Protein AF-A0A3B8W5P9-F1 (afdb_monomer)

Foldseek 3Di:
DPPVVVVVVVVDDPVVVVVVVVCVVCVVVVVVVVVLVVVLVVFPPAFDDQPDQLVVLPPFDPQLNVQCVVVVDGILNVSPVDPPGDPSNSVSVCVVVPD

pLDDT: mean 90.38, std 8.26, range [52.56, 97.81]

Structure (mmCIF, N/CA/C/O backbone):
data_AF-A0A3B8W5P9-F1
#
_entry.id   AF-A0A3B8W5P9-F1
#
loop_
_atom_site.group_PDB
_atom_site.id
_atom_site.type_symbol
_atom_site.label_atom_id
_atom_site.label_alt_id
_atom_site.label_comp_id
_atom_site.label_asym_id
_atom_site.label_entity_id
_atom_site.label_seq_id
_atom_site.pdbx_PDB_ins_code
_atom_site.Cartn_x
_atom_site.Cartn_y
_atom_site.Cartn_z
_atom_site.occupancy
_atom_site.B_iso_or_equiv
_atom_site.auth_seq_id
_atom_site.auth_comp_id
_atom_site.auth_asym_id
_atom_site.auth_atom_id
_atom_site.pdbx_PDB_model_num
ATOM 1 N N . LEU A 1 1 ? 22.487 -17.436 -36.482 1.00 52.56 1 LEU A N 1
ATOM 2 C CA . LEU A 1 1 ? 21.266 -17.050 -35.736 1.00 52.56 1 LEU A CA 1
ATOM 3 C C . LEU A 1 1 ? 21.288 -15.605 -35.211 1.00 52.56 1 LEU A C 1
ATOM 5 O O . LEU A 1 1 ? 20.221 -15.105 -34.902 1.00 52.56 1 LEU A O 1
ATOM 9 N N . HIS A 1 2 ? 22.432 -14.900 -35.174 1.00 59.31 2 HIS A N 1
ATOM 10 C CA . HIS A 1 2 ? 22.502 -13.531 -34.621 1.00 59.31 2 HIS A CA 1
ATOM 11 C C . HIS A 1 2 ? 22.520 -12.380 -35.647 1.00 59.31 2 HIS A C 1
ATOM 13 O O . HIS A 1 2 ? 22.206 -11.250 -35.292 1.00 59.31 2 HIS A O 1
ATOM 19 N N . SER A 1 3 ? 22.836 -12.635 -36.919 1.00 65.31 3 SER A N 1
ATOM 20 C CA . SER A 1 3 ? 22.989 -11.580 -37.934 1.00 65.31 3 SER A CA 1
ATOM 21 C C . SER A 1 3 ? 21.665 -10.978 -38.420 1.00 65.31 3 SER A C 1
ATOM 23 O O . SER A 1 3 ? 21.607 -9.785 -38.698 1.00 65.31 3 SER A O 1
ATOM 25 N N . SER A 1 4 ? 20.589 -11.768 -38.481 1.00 76.75 4 SER A N 1
ATOM 26 C CA . SER A 1 4 ? 19.269 -11.283 -38.910 1.00 76.75 4 SER A CA 1
ATOM 27 C C . SER A 1 4 ? 18.577 -10.419 -37.856 1.00 76.75 4 SER A C 1
ATOM 29 O O . SER A 1 4 ? 17.799 -9.541 -38.213 1.00 76.75 4 SER A O 1
ATOM 31 N N . LEU A 1 5 ? 18.855 -10.654 -36.568 1.00 75.19 5 LEU A N 1
ATOM 32 C CA . LEU A 1 5 ? 18.263 -9.889 -35.471 1.00 75.19 5 LEU A CA 1
ATOM 33 C C . LEU A 1 5 ? 18.890 -8.492 -35.376 1.00 75.19 5 LEU A C 1
ATOM 35 O O . LEU A 1 5 ? 18.169 -7.506 -35.279 1.00 75.19 5 LEU A O 1
ATOM 39 N N . ALA A 1 6 ? 20.219 -8.402 -35.492 1.00 75.88 6 ALA A N 1
ATOM 40 C CA . ALA A 1 6 ? 20.936 -7.126 -35.509 1.00 75.88 6 ALA A CA 1
ATOM 41 C C . ALA A 1 6 ? 20.484 -6.236 -36.681 1.00 75.88 6 ALA A C 1
ATOM 43 O O . ALA A 1 6 ? 20.154 -5.073 -36.484 1.00 75.88 6 ALA A O 1
ATOM 44 N N . GLN A 1 7 ? 20.340 -6.815 -37.879 1.00 78.81 7 GLN A N 1
ATOM 45 C CA . GLN A 1 7 ? 19.816 -6.109 -39.056 1.00 78.81 7 GLN A CA 1
ATOM 46 C C . GLN A 1 7 ? 18.356 -5.659 -38.917 1.00 78.81 7 GLN A C 1
ATOM 48 O O . GLN A 1 7 ? 17.914 -4.789 -39.666 1.00 78.81 7 GLN A O 1
ATOM 53 N N . LEU A 1 8 ? 17.581 -6.286 -38.029 1.00 78.56 8 LEU A N 1
ATOM 54 C CA . LEU A 1 8 ? 16.211 -5.877 -37.736 1.00 78.56 8 LEU A CA 1
ATOM 55 C C . LEU A 1 8 ? 16.193 -4.703 -36.752 1.00 78.56 8 LEU A C 1
ATOM 57 O O . LEU A 1 8 ? 15.410 -3.778 -36.937 1.00 78.56 8 LEU A O 1
ATOM 61 N N . ILE A 1 9 ? 17.061 -4.741 -35.737 1.00 79.25 9 ILE A N 1
ATOM 62 C CA . ILE A 1 9 ? 17.194 -3.695 -34.714 1.00 79.25 9 ILE A CA 1
ATOM 63 C C . ILE A 1 9 ? 17.710 -2.392 -35.341 1.00 79.25 9 ILE A C 1
ATOM 65 O O 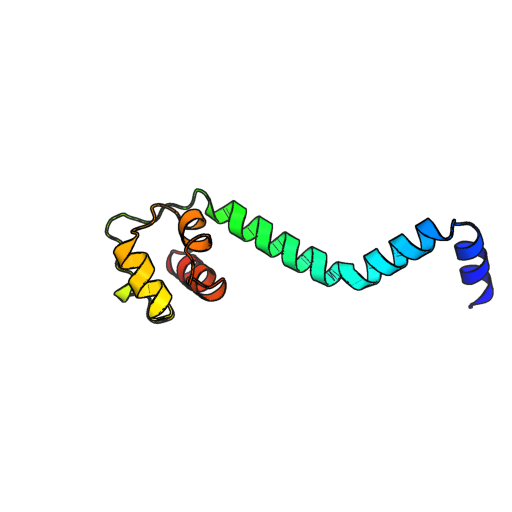. ILE A 1 9 ? 17.137 -1.341 -35.077 1.00 79.25 9 ILE A O 1
ATOM 69 N N . ASP A 1 10 ? 18.672 -2.473 -36.266 1.00 83.06 10 ASP A N 1
ATOM 70 C CA . ASP A 1 10 ? 19.220 -1.323 -37.013 1.00 83.06 10 ASP A CA 1
ATOM 71 C C . ASP A 1 10 ? 18.183 -0.560 -37.863 1.00 83.06 10 ASP A C 1
ATOM 73 O O . ASP A 1 10 ? 18.465 0.526 -38.368 1.00 83.06 10 ASP A O 1
ATOM 77 N N . ARG A 1 11 ? 16.975 -1.109 -38.056 1.00 88.00 11 ARG A N 1
ATOM 78 C CA . ARG A 1 11 ? 15.881 -0.429 -38.774 1.00 88.00 11 ARG A CA 1
ATOM 79 C C . ARG A 1 11 ? 15.094 0.542 -37.898 1.00 88.00 11 ARG A C 1
ATOM 81 O O . ARG A 1 11 ? 14.275 1.290 -38.431 1.00 88.00 11 ARG A O 1
ATOM 88 N N . TYR A 1 12 ? 15.296 0.507 -36.586 1.00 88.31 12 TYR A N 1
ATOM 89 C CA . TYR A 1 12 ? 14.605 1.357 -35.623 1.00 88.31 12 TYR A CA 1
ATOM 90 C C . TYR A 1 12 ? 15.548 2.444 -35.095 1.00 88.31 12 TYR A C 1
ATOM 92 O O . TYR A 1 12 ? 16.765 2.272 -35.078 1.00 88.31 12 TYR A O 1
ATOM 100 N N . SER A 1 13 ? 14.992 3.589 -34.687 1.00 94.00 13 SER A N 1
ATOM 101 C CA . SER A 1 13 ? 15.793 4.663 -34.093 1.00 94.00 13 SER A CA 1
ATOM 102 C C . SER A 1 13 ? 16.352 4.250 -32.730 1.00 94.00 13 SER A C 1
ATOM 104 O O . SER A 1 13 ? 15.806 3.369 -32.059 1.00 94.00 13 SER A O 1
ATOM 106 N N . ALA A 1 14 ? 17.414 4.933 -32.298 1.00 90.19 14 ALA A N 1
ATOM 107 C CA . ALA A 1 14 ? 17.991 4.744 -30.969 1.00 90.19 14 ALA A CA 1
ATOM 108 C C . ALA A 1 14 ? 16.940 4.921 -29.857 1.00 90.19 14 ALA A C 1
ATOM 110 O O . ALA A 1 14 ? 16.879 4.095 -28.954 1.00 90.19 14 ALA A O 1
ATOM 111 N N . ASP A 1 15 ? 16.051 5.911 -29.988 1.00 93.75 15 ASP A N 1
ATOM 112 C CA . ASP A 1 15 ? 14.960 6.153 -29.036 1.00 93.75 15 ASP A CA 1
ATOM 113 C C . ASP A 1 15 ? 14.012 4.950 -28.927 1.00 93.75 15 ASP A C 1
ATOM 115 O O . ASP A 1 15 ? 13.595 4.573 -27.836 1.00 93.75 15 ASP A O 1
ATOM 119 N N . VAL A 1 16 ? 13.673 4.306 -30.051 1.00 93.75 16 VAL A N 1
ATOM 120 C CA . VAL A 1 16 ? 12.812 3.113 -30.042 1.00 93.75 16 VAL A CA 1
ATOM 121 C C . VAL A 1 16 ? 13.529 1.944 -29.371 1.00 93.75 16 VAL A C 1
ATOM 123 O O . VAL A 1 16 ? 12.914 1.233 -28.577 1.00 93.75 16 VAL A O 1
ATOM 126 N N . ALA A 1 17 ? 14.820 1.753 -29.652 1.00 90.75 17 ALA A N 1
ATOM 127 C CA . ALA A 1 17 ? 15.614 0.713 -29.004 1.00 90.75 17 ALA A CA 1
ATOM 128 C C . ALA A 1 17 ? 15.702 0.932 -27.482 1.00 90.75 17 ALA A C 1
ATOM 130 O O . ALA A 1 17 ? 15.492 -0.012 -26.719 1.00 90.75 17 ALA A O 1
ATOM 131 N N . GLU A 1 18 ? 15.915 2.175 -27.042 1.00 92.31 18 GLU A N 1
ATOM 132 C CA 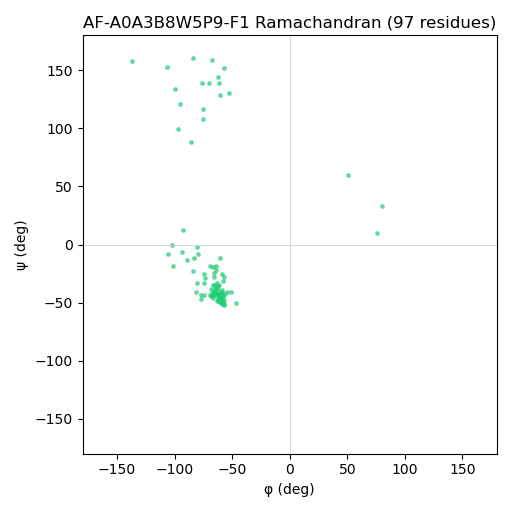. GLU A 1 18 ? 15.932 2.556 -25.628 1.00 92.31 18 GLU A CA 1
ATOM 133 C C . GLU A 1 18 ? 14.571 2.311 -24.959 1.00 92.31 18 GLU A C 1
ATOM 135 O O . GLU A 1 18 ? 14.504 1.698 -23.895 1.00 92.31 18 GLU A O 1
ATOM 140 N N . GLN A 1 19 ? 13.464 2.717 -25.589 1.00 93.69 19 GLN A N 1
ATOM 141 C CA . GLN A 1 19 ? 12.126 2.491 -25.031 1.00 93.69 19 GLN A CA 1
ATOM 142 C C . GLN A 1 19 ? 11.787 1.005 -24.906 1.00 93.69 19 GLN A C 1
ATOM 144 O O . GLN A 1 19 ? 11.151 0.606 -23.929 1.00 93.69 19 GLN A O 1
ATOM 149 N N . VAL A 1 20 ? 12.221 0.170 -25.853 1.00 93.25 20 VAL A N 1
ATOM 150 C CA . VAL A 1 20 ? 12.052 -1.286 -25.760 1.00 93.25 20 VAL A CA 1
ATOM 151 C C . VAL A 1 20 ? 12.896 -1.854 -24.619 1.00 93.25 20 VAL A C 1
ATOM 153 O O . VAL A 1 20 ? 12.383 -2.659 -23.844 1.00 93.25 20 VAL A O 1
ATOM 156 N N . GLU A 1 21 ? 14.150 -1.418 -24.467 1.00 92.50 21 GLU A N 1
ATOM 157 C CA . GLU A 1 21 ? 15.009 -1.838 -23.354 1.00 92.50 21 GLU A CA 1
ATOM 158 C C . GLU A 1 21 ? 14.393 -1.472 -21.997 1.00 92.50 21 GLU A C 1
ATOM 160 O O . GLU A 1 21 ? 14.272 -2.333 -21.122 1.00 92.50 21 GLU A O 1
ATOM 165 N N . ILE A 1 22 ? 13.953 -0.220 -21.838 1.00 94.69 22 ILE A N 1
ATOM 166 C CA . ILE A 1 22 ? 13.262 0.259 -20.636 1.00 94.69 22 ILE A CA 1
ATOM 167 C C . ILE A 1 22 ? 12.017 -0.594 -20.395 1.00 94.69 22 ILE A C 1
ATOM 169 O O . ILE A 1 22 ? 11.852 -1.150 -19.310 1.00 94.69 22 ILE A O 1
ATOM 173 N N . SER A 1 23 ? 11.167 -0.752 -21.407 1.00 94.00 23 SER A N 1
ATOM 174 C CA . SER A 1 23 ? 9.913 -1.496 -21.274 1.00 94.00 23 SER A CA 1
ATOM 175 C C . SER A 1 23 ? 10.166 -2.929 -20.812 1.00 94.00 23 SER A C 1
ATOM 177 O O . SER A 1 23 ? 9.594 -3.348 -19.815 1.00 94.00 23 SER A O 1
ATOM 179 N N . VAL A 1 24 ? 11.092 -3.657 -21.444 1.00 94.75 24 VAL A N 1
ATOM 180 C CA . VAL A 1 24 ? 11.429 -5.039 -21.059 1.00 94.75 24 VAL A CA 1
ATOM 181 C C . VAL A 1 24 ? 12.032 -5.108 -19.654 1.00 94.75 24 VAL A C 1
ATOM 183 O O . VAL A 1 24 ? 11.698 -6.004 -18.880 1.00 94.75 24 VAL A O 1
ATOM 186 N N . LYS A 1 25 ? 12.908 -4.163 -19.293 1.00 95.62 25 LYS A N 1
ATOM 187 C CA . LYS A 1 25 ? 13.556 -4.126 -17.974 1.00 95.62 25 LYS A CA 1
ATOM 188 C C . LYS A 1 25 ? 12.564 -3.854 -16.841 1.00 95.62 25 LYS A C 1
ATOM 190 O O . LYS A 1 25 ? 12.749 -4.370 -15.737 1.00 95.62 25 LYS A O 1
ATOM 195 N N . TYR A 1 26 ? 11.540 -3.044 -17.100 1.00 96.50 26 TYR A N 1
ATOM 196 C CA . TYR A 1 26 ? 10.602 -2.576 -16.081 1.00 96.50 26 TYR A CA 1
ATOM 197 C C . TYR A 1 26 ? 9.218 -3.232 -16.135 1.00 96.50 26 TYR A C 1
ATOM 199 O O . TYR A 1 26 ? 8.464 -3.058 -15.182 1.00 96.50 26 TYR A O 1
ATOM 207 N N . ASP A 1 27 ? 8.904 -4.031 -17.158 1.00 95.69 27 ASP A N 1
ATOM 208 C CA . ASP A 1 27 ? 7.593 -4.668 -17.370 1.00 95.69 27 ASP A CA 1
ATOM 209 C C . ASP A 1 27 ? 7.037 -5.33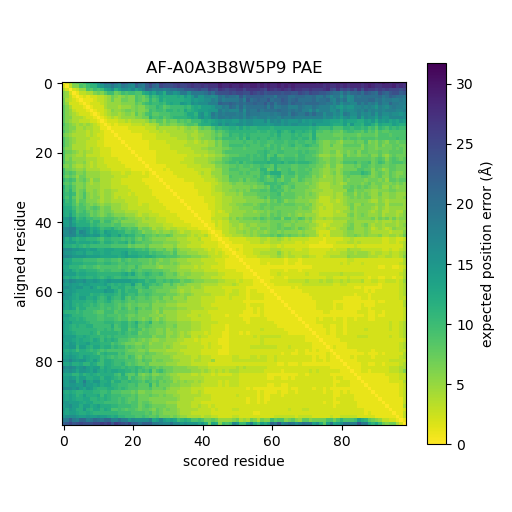5 -16.102 1.00 95.69 27 ASP A C 1
ATOM 211 O O . ASP A 1 27 ? 5.940 -5.030 -15.643 1.00 95.69 27 ASP A O 1
ATOM 215 N N . THR A 1 28 ? 7.850 -6.159 -15.434 1.00 94.50 28 THR A N 1
ATOM 216 C CA . THR A 1 28 ? 7.440 -6.849 -14.197 1.00 94.50 28 THR A CA 1
ATOM 217 C C . THR A 1 28 ? 7.123 -5.894 -13.044 1.00 94.50 28 THR A C 1
ATOM 219 O O . THR A 1 28 ? 6.280 -6.196 -12.200 1.00 94.50 28 THR A O 1
ATOM 222 N N . TYR A 1 29 ? 7.815 -4.760 -12.955 1.00 93.94 29 TYR A N 1
ATOM 223 C CA . TYR A 1 29 ? 7.570 -3.771 -11.905 1.00 93.94 29 TYR A CA 1
ATOM 224 C C . TYR A 1 29 ? 6.311 -2.967 -12.211 1.00 93.94 29 TYR A C 1
ATOM 226 O O . TYR A 1 29 ? 5.481 -2.788 -11.326 1.00 93.94 29 TYR A O 1
ATOM 234 N N . ILE A 1 30 ? 6.145 -2.556 -13.469 1.00 92.81 30 ILE A N 1
ATOM 235 C CA . ILE A 1 30 ? 4.961 -1.840 -13.945 1.00 92.81 30 ILE A CA 1
ATOM 236 C C . ILE A 1 30 ? 3.711 -2.699 -13.729 1.00 92.81 30 ILE A C 1
ATOM 238 O O . ILE A 1 30 ? 2.758 -2.222 -13.126 1.00 92.81 30 ILE A O 1
ATOM 242 N N . ASP A 1 31 ? 3.737 -3.980 -14.107 1.00 94.88 31 ASP A N 1
ATOM 243 C CA . ASP A 1 31 ? 2.626 -4.915 -13.878 1.00 94.88 31 ASP A CA 1
ATOM 244 C C . ASP A 1 31 ? 2.281 -5.070 -12.383 1.00 94.88 31 ASP A C 1
ATOM 246 O O . ASP A 1 31 ? 1.109 -5.110 -12.004 1.00 94.88 31 ASP A O 1
ATOM 250 N N . ARG A 1 32 ? 3.286 -5.106 -11.498 1.00 90.12 32 ARG A N 1
ATOM 251 C CA . ARG A 1 32 ? 3.058 -5.174 -10.042 1.00 90.12 32 ARG A CA 1
ATOM 252 C C . ARG A 1 32 ? 2.403 -3.912 -9.493 1.00 90.12 32 ARG A C 1
ATOM 254 O O . ARG A 1 32 ? 1.461 -4.023 -8.708 1.00 90.12 32 ARG A O 1
ATOM 261 N N . GLU A 1 33 ? 2.888 -2.742 -9.893 1.00 90.25 33 GLU A N 1
ATOM 262 C CA . GLU A 1 33 ? 2.324 -1.458 -9.468 1.00 90.25 33 GLU A CA 1
ATOM 263 C C . GLU A 1 33 ? 0.905 -1.271 -10.019 1.00 90.25 33 GLU A C 1
ATOM 265 O O . GLU A 1 33 ? 0.002 -0.893 -9.274 1.00 90.25 33 GLU A O 1
ATOM 270 N N . GLN A 1 34 ? 0.674 -1.644 -11.281 1.00 92.44 34 GLN A N 1
ATOM 271 C CA . GLN A 1 34 ? -0.640 -1.630 -11.923 1.00 92.44 34 GLN A CA 1
ATOM 272 C C . GLN A 1 34 ? -1.646 -2.484 -11.137 1.00 92.44 34 GLN A C 1
ATOM 274 O O . GLN A 1 34 ? -2.700 -1.996 -10.731 1.00 92.44 34 GLN A O 1
ATOM 279 N N . LYS A 1 35 ? -1.290 -3.736 -10.817 1.00 90.19 35 LYS A N 1
ATOM 280 C CA . LYS A 1 35 ? -2.134 -4.633 -10.008 1.00 90.19 35 LYS A CA 1
ATOM 281 C C . LYS A 1 35 ? -2.401 -4.089 -8.607 1.00 90.19 35 LYS A C 1
ATOM 283 O O . LYS A 1 35 ? -3.479 -4.306 -8.051 1.00 90.19 35 LYS A O 1
ATOM 288 N N . MET A 1 36 ? -1.427 -3.404 -8.007 1.00 82.81 36 MET A N 1
ATOM 289 C CA . MET A 1 36 ? -1.617 -2.768 -6.705 1.00 82.81 36 MET A CA 1
ATOM 290 C C . MET A 1 36 ? -2.602 -1.598 -6.799 1.00 82.81 36 MET A C 1
ATOM 292 O O . MET A 1 36 ? -3.503 -1.506 -5.962 1.00 82.81 36 MET A O 1
ATOM 296 N N . ALA A 1 37 ? -2.471 -0.754 -7.824 1.00 85.69 37 ALA A N 1
ATOM 297 C CA . ALA A 1 37 ? -3.372 0.364 -8.080 1.00 85.69 37 ALA A CA 1
ATOM 298 C C . ALA A 1 37 ? -4.812 -0.114 -8.319 1.00 85.69 37 ALA A C 1
ATOM 300 O O . ALA A 1 37 ? -5.723 0.342 -7.631 1.00 85.69 37 ALA A O 1
ATOM 301 N N . GLU A 1 38 ? -5.007 -1.106 -9.191 1.00 88.88 38 GLU A N 1
ATOM 302 C CA . GLU A 1 38 ? -6.317 -1.714 -9.466 1.00 88.88 38 GLU A CA 1
ATOM 303 C C . GLU A 1 38 ? -6.948 -2.308 -8.200 1.00 88.88 38 GLU A C 1
ATOM 305 O O . GLU A 1 38 ? -8.144 -2.150 -7.935 1.00 88.88 38 GLU A O 1
ATOM 310 N N . LYS A 1 39 ? -6.138 -2.965 -7.359 1.00 82.19 39 LYS A N 1
ATOM 311 C CA . LYS A 1 39 ? -6.613 -3.488 -6.078 1.00 82.19 39 LYS A CA 1
ATOM 312 C C . LYS A 1 39 ? -7.093 -2.359 -5.171 1.00 82.19 39 LYS A C 1
ATOM 314 O O . LYS A 1 39 ? -8.183 -2.490 -4.618 1.00 82.19 39 LYS A O 1
ATOM 319 N N . ILE A 1 40 ? -6.327 -1.276 -5.023 1.00 78.88 40 ILE A N 1
ATOM 320 C CA . ILE A 1 40 ? -6.714 -0.111 -4.210 1.00 78.88 40 ILE A CA 1
ATOM 321 C C . ILE A 1 40 ? -7.993 0.529 -4.757 1.00 78.88 40 ILE A C 1
ATOM 323 O O . ILE A 1 40 ? -8.927 0.757 -3.989 1.00 78.88 40 ILE A O 1
ATOM 327 N N . GLU A 1 41 ? -8.079 0.734 -6.070 1.00 86.06 41 GLU A N 1
ATOM 328 C CA . GLU A 1 41 ? -9.260 1.294 -6.731 1.00 86.06 41 GLU A CA 1
ATOM 329 C C . GLU A 1 41 ? -10.509 0.446 -6.455 1.00 86.06 41 GLU A C 1
ATOM 331 O O . GLU A 1 41 ? -11.564 0.962 -6.076 1.00 86.06 41 GLU A O 1
ATOM 336 N N . SER A 1 42 ? -10.376 -0.883 -6.521 1.00 84.62 42 SER A N 1
ATOM 337 C CA . SER A 1 42 ? -11.476 -1.797 -6.206 1.00 84.62 42 SER A CA 1
ATOM 338 C C . SER A 1 42 ? -12.006 -1.622 -4.772 1.00 84.62 42 SER A C 1
ATOM 340 O O . SER A 1 42 ? -13.148 -1.991 -4.479 1.00 84.62 42 SER A O 1
ATOM 342 N N . LEU A 1 43 ? -11.183 -1.119 -3.848 1.00 85.38 43 LEU A N 1
ATOM 343 C CA . LEU A 1 43 ? -11.509 -0.967 -2.430 1.00 85.38 43 LEU A CA 1
ATOM 344 C C . LEU A 1 43 ? -12.170 0.376 -2.100 1.00 85.38 43 LEU A C 1
ATOM 346 O O . LEU A 1 43 ? -12.749 0.484 -1.017 1.00 85.38 43 LEU A O 1
ATOM 350 N N . GLU A 1 44 ? -12.154 1.361 -3.007 1.00 86.81 44 GLU A N 1
ATOM 351 C CA . GLU A 1 44 ? -12.675 2.717 -2.753 1.00 86.81 44 GLU A CA 1
ATOM 352 C C . GLU A 1 44 ? -14.096 2.724 -2.187 1.00 86.81 44 GLU A C 1
ATOM 354 O O . GLU A 1 44 ? -14.392 3.439 -1.227 1.00 86.81 44 GLU A O 1
ATOM 359 N N . HIS A 1 45 ? -14.952 1.854 -2.722 1.00 86.31 45 HIS A N 1
ATOM 360 C CA . HIS A 1 45 ? -16.373 1.790 -2.381 1.00 86.31 45 HIS A CA 1
ATOM 361 C C . HIS A 1 45 ? -16.729 0.643 -1.428 1.00 86.31 45 HIS A C 1
ATOM 363 O O . HIS A 1 45 ? -17.897 0.485 -1.066 1.00 86.31 45 HIS A O 1
ATOM 369 N N . TYR A 1 46 ? -15.755 -0.174 -1.013 1.00 90.62 46 TYR A N 1
ATOM 370 C CA . TYR A 1 46 ? -16.031 -1.288 -0.113 1.00 90.62 46 TYR A CA 1
ATOM 371 C C . TYR A 1 46 ? -16.261 -0.763 1.304 1.00 90.62 46 TYR A C 1
ATOM 373 O O . TYR A 1 46 ? -15.321 -0.316 1.963 1.00 90.62 46 TYR A O 1
ATOM 381 N N . ARG A 1 47 ? -17.514 -0.806 1.766 1.00 92.56 47 ARG A N 1
ATOM 382 C CA . ARG A 1 47 ? -17.913 -0.239 3.057 1.00 92.56 47 ARG A CA 1
ATOM 383 C C . ARG A 1 47 ? -17.501 -1.115 4.231 1.00 92.56 47 ARG A C 1
ATOM 385 O O . ARG A 1 47 ? -17.684 -2.329 4.221 1.00 92.56 47 ARG A O 1
ATOM 392 N N . ILE A 1 48 ? -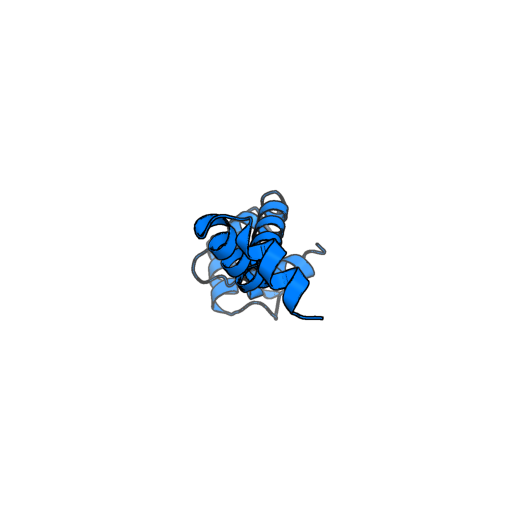17.027 -0.458 5.279 1.00 93.94 48 ILE A N 1
ATOM 393 C CA . ILE A 1 48 ? -16.779 -1.049 6.586 1.00 93.94 48 ILE A CA 1
ATOM 394 C C . ILE A 1 48 ? -17.968 -0.692 7.472 1.00 93.94 48 ILE A C 1
ATOM 396 O O . ILE A 1 48 ? -18.437 0.446 7.493 1.00 93.94 48 ILE A O 1
ATOM 400 N N . ARG A 1 49 ? -18.492 -1.676 8.202 1.00 92.81 49 ARG A N 1
ATOM 401 C CA . ARG A 1 49 ? -19.571 -1.416 9.154 1.00 92.81 49 ARG A CA 1
ATOM 402 C C . ARG A 1 49 ? -19.100 -0.440 10.248 1.00 92.81 49 ARG A C 1
ATOM 404 O O . ARG A 1 49 ? -18.007 -0.640 10.777 1.00 92.81 49 ARG A O 1
ATOM 411 N N . PRO A 1 50 ? -19.922 0.539 10.670 1.00 90.62 50 PRO A N 1
ATOM 412 C CA . PRO A 1 50 ? -19.535 1.504 11.708 1.00 90.62 50 PRO A CA 1
ATOM 413 C C . PRO A 1 50 ? -19.135 0.860 13.046 1.00 90.62 50 PRO A C 1
ATOM 415 O O . PRO A 1 50 ? -18.269 1.362 13.767 1.00 90.62 50 PRO A O 1
ATOM 418 N N . ASP A 1 51 ? -19.748 -0.278 13.368 1.00 92.69 51 ASP A N 1
ATOM 419 C CA . ASP A 1 51 ? -19.529 -1.047 14.591 1.00 92.69 51 ASP A CA 1
ATOM 420 C C . ASP A 1 51 ? -18.463 -2.145 14.442 1.00 92.69 51 ASP A C 1
ATOM 422 O O . ASP A 1 51 ? -18.331 -3.005 15.313 1.00 92.69 51 ASP A O 1
ATOM 426 N N . PHE A 1 52 ? -17.686 -2.129 13.353 1.00 95.19 52 PHE A N 1
ATOM 427 C CA . PHE A 1 52 ? -16.613 -3.090 13.149 1.00 95.19 52 PHE A CA 1
ATOM 428 C C . PHE A 1 52 ? -15.560 -2.995 14.261 1.00 95.19 52 PHE A C 1
ATOM 430 O O . PHE A 1 52 ? -15.030 -1.922 14.566 1.00 95.19 52 PHE A O 1
ATOM 437 N N . ASP A 1 53 ? -15.247 -4.146 14.854 1.00 95.56 53 ASP A N 1
ATOM 438 C CA . ASP A 1 53 ? -14.252 -4.262 15.912 1.00 95.56 53 ASP A CA 1
ATOM 439 C C . ASP A 1 53 ? -12.893 -4.699 15.346 1.00 95.56 53 ASP A C 1
ATOM 441 O O . ASP A 1 53 ? -12.629 -5.885 15.118 1.00 95.56 53 ASP A O 1
ATOM 445 N N . TYR A 1 54 ? -12.007 -3.719 15.159 1.00 96.38 54 TYR A N 1
ATOM 446 C CA . TYR A 1 54 ? -10.635 -3.931 14.697 1.00 96.38 54 TYR A CA 1
ATOM 447 C C . TYR A 1 54 ? -9.781 -4.756 15.682 1.00 96.38 54 TYR A C 1
ATOM 449 O O . TYR A 1 54 ? -8.772 -5.338 15.275 1.00 96.38 54 TYR A O 1
ATOM 457 N N . ASP A 1 55 ? -10.169 -4.890 16.959 1.00 96.25 55 ASP A N 1
ATOM 458 C CA . ASP A 1 55 ? -9.444 -5.722 17.932 1.00 96.25 55 ASP A CA 1
ATOM 459 C C . ASP A 1 55 ? -9.573 -7.228 17.641 1.00 96.2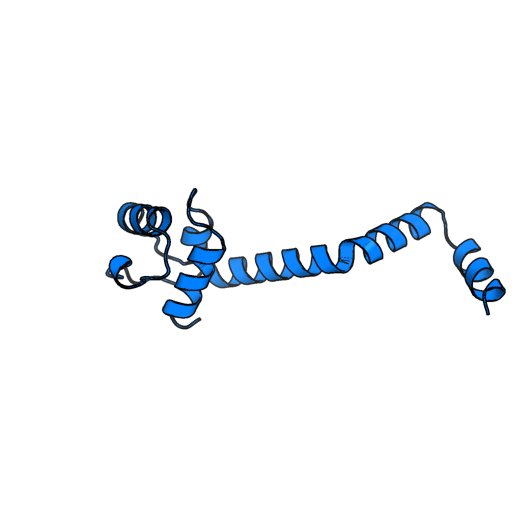5 55 ASP A C 1
ATOM 461 O O . ASP A 1 55 ? -8.738 -8.035 18.082 1.00 96.25 55 ASP A O 1
ATOM 465 N N . ARG A 1 56 ? -10.575 -7.614 16.840 1.00 95.81 56 ARG A N 1
ATOM 466 C CA . ARG A 1 56 ? -10.790 -9.000 16.399 1.00 95.81 56 ARG A CA 1
ATOM 467 C C . ARG A 1 56 ? -9.800 -9.440 15.327 1.00 95.81 56 ARG A C 1
ATOM 469 O O . ARG A 1 56 ? -9.487 -10.625 15.243 1.00 95.81 56 ARG A O 1
ATOM 476 N N . VAL A 1 57 ? -9.246 -8.506 14.555 1.00 95.94 57 VAL A N 1
ATOM 477 C CA . VAL A 1 57 ? -8.296 -8.821 13.483 1.00 95.94 57 VAL A CA 1
ATOM 478 C C . VAL A 1 57 ? -6.888 -8.918 14.071 1.00 95.94 57 VAL A C 1
A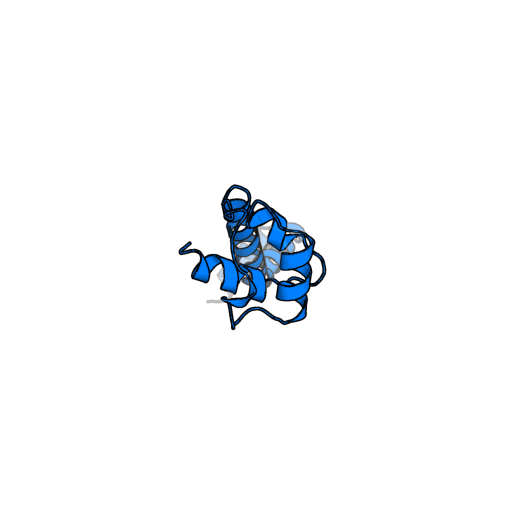TOM 480 O O . VAL A 1 57 ? -6.161 -7.932 14.177 1.00 95.94 57 VAL A O 1
ATOM 483 N N . LYS A 1 58 ? -6.492 -10.102 14.548 1.00 93.81 58 LYS A N 1
ATOM 484 C CA . LYS A 1 58 ? -5.206 -10.289 15.253 1.00 93.81 58 LYS A CA 1
ATOM 485 C C . LYS A 1 58 ? -3.973 -10.067 14.375 1.00 93.81 58 LYS A C 1
ATOM 487 O O . LYS A 1 58 ? -2.946 -9.671 14.903 1.00 93.81 58 LYS A O 1
ATOM 492 N N . ALA A 1 59 ? -4.106 -10.237 13.063 1.00 96.06 59 ALA A N 1
ATOM 493 C CA . ALA A 1 59 ? -3.025 -10.023 12.105 1.00 96.06 59 ALA A CA 1
ATOM 494 C C . ALA A 1 59 ? -2.771 -8.543 11.746 1.00 96.06 59 ALA A C 1
ATOM 496 O O . ALA A 1 59 ? -1.780 -8.263 11.083 1.00 96.06 59 ALA A O 1
ATOM 497 N N . LEU A 1 60 ? -3.627 -7.599 12.172 1.00 97.12 60 LEU A N 1
ATOM 498 C CA . LEU A 1 60 ? -3.325 -6.169 12.030 1.00 97.12 60 LEU A CA 1
ATOM 499 C C . LEU A 1 60 ? -2.193 -5.762 12.969 1.00 97.12 60 LEU A C 1
ATOM 501 O O . LEU A 1 60 ? -2.199 -6.130 14.153 1.00 97.12 60 LEU A O 1
ATOM 505 N N . SER A 1 61 ? -1.290 -4.926 12.465 1.00 97.31 61 SER A N 1
ATOM 506 C CA . SER A 1 61 ? -0.286 -4.267 13.289 1.00 97.31 61 SER A CA 1
ATOM 507 C C . SER A 1 61 ? -0.940 -3.446 14.407 1.00 97.31 61 SER A C 1
ATOM 509 O O . SER A 1 61 ? -2.081 -2.980 14.298 1.00 97.31 61 SER A O 1
ATOM 511 N N . SER A 1 62 ? -0.223 -3.277 15.519 1.00 96.94 62 SER A N 1
ATOM 512 C CA . SER A 1 62 ? -0.709 -2.478 16.650 1.00 96.94 62 SER A CA 1
ATOM 513 C C . SER A 1 62 ? -0.987 -1.032 16.236 1.00 96.94 62 SER A C 1
ATOM 515 O O . SER A 1 62 ? -2.028 -0.488 16.598 1.00 96.94 62 SER A O 1
ATOM 517 N N . GLU A 1 63 ? -0.105 -0.449 15.419 1.00 97.38 63 GLU A N 1
ATOM 518 C CA . GLU A 1 63 ? -0.251 0.912 14.899 1.00 97.38 63 GLU A CA 1
ATOM 519 C C . GLU A 1 63 ? -1.495 1.049 14.012 1.00 97.38 63 GLU A C 1
ATOM 521 O O . GLU A 1 63 ? -2.315 1.943 14.237 1.00 97.38 63 GLU A O 1
ATOM 526 N N . ALA A 1 64 ? -1.694 0.134 13.053 1.00 97.81 64 ALA A N 1
ATOM 527 C CA . ALA A 1 64 ? -2.877 0.161 12.202 1.00 97.81 64 ALA A CA 1
ATOM 528 C C . ALA A 1 64 ? -4.158 0.016 13.030 1.00 97.81 64 ALA A C 1
ATOM 530 O O . ALA A 1 64 ? -5.097 0.789 12.859 1.00 97.81 64 ALA A O 1
ATOM 531 N N . ARG A 1 65 ? -4.193 -0.929 13.976 1.00 97.31 65 ARG A N 1
ATOM 532 C CA . ARG A 1 65 ? -5.347 -1.155 14.859 1.00 97.31 65 ARG A CA 1
ATOM 533 C C . ARG A 1 65 ? -5.701 0.092 15.670 1.00 97.31 65 ARG A C 1
ATOM 535 O O . ARG A 1 65 ? -6.872 0.463 15.730 1.00 97.31 65 ARG A O 1
ATOM 542 N N . GLU A 1 66 ? -4.710 0.751 16.265 1.00 97.62 66 GLU A N 1
ATOM 543 C CA . GLU A 1 66 ? -4.908 1.990 17.022 1.00 97.62 66 GLU A CA 1
ATOM 544 C C . GLU A 1 66 ? -5.479 3.101 16.131 1.00 97.62 66 GLU A C 1
ATOM 546 O O . GLU A 1 66 ? -6.503 3.713 16.456 1.00 97.62 66 GLU A O 1
ATOM 551 N N . LYS A 1 67 ? -4.869 3.316 14.961 1.00 97.69 67 LYS A N 1
ATOM 552 C CA . LYS A 1 67 ? -5.290 4.352 14.013 1.00 97.69 67 LYS A CA 1
ATOM 553 C C . LYS A 1 67 ? -6.687 4.100 13.458 1.00 97.69 67 LYS A C 1
ATOM 555 O O . LYS A 1 67 ? -7.491 5.026 13.412 1.00 97.69 67 LYS A O 1
ATOM 560 N N . LEU A 1 68 ? -7.017 2.859 13.113 1.00 97.19 68 LEU A N 1
ATOM 561 C CA . LEU A 1 68 ? -8.334 2.476 12.598 1.00 97.19 68 LEU A CA 1
ATOM 562 C C . LEU A 1 68 ? -9.444 2.653 13.634 1.00 97.19 68 LEU A C 1
ATOM 564 O O . LEU A 1 68 ? -10.526 3.139 13.302 1.00 97.19 68 LEU A O 1
ATOM 568 N N . LYS A 1 69 ? -9.171 2.339 14.906 1.00 96.56 69 LYS A N 1
ATOM 569 C CA . LYS A 1 69 ? -10.118 2.580 16.005 1.00 96.56 69 LYS A CA 1
ATOM 570 C C . LYS A 1 69 ? -10.374 4.064 16.247 1.00 96.56 69 LYS A C 1
ATOM 572 O O . LYS A 1 69 ? -11.499 4.414 16.605 1.00 96.56 69 LYS A O 1
ATOM 577 N N . LYS A 1 70 ? -9.352 4.907 16.059 1.00 96.44 70 LYS A N 1
ATOM 578 C CA . LYS A 1 70 ? -9.432 6.365 16.220 1.00 96.44 70 LYS A CA 1
ATOM 579 C C . LYS A 1 70 ? -10.116 7.051 15.036 1.00 96.44 70 LYS A C 1
ATOM 581 O O . LYS A 1 70 ? -10.963 7.907 15.248 1.00 96.44 70 LYS A O 1
ATOM 586 N N . ILE A 1 71 ? -9.732 6.693 13.813 1.00 96.38 71 ILE A N 1
ATOM 587 C CA . ILE A 1 71 ? -10.189 7.350 12.579 1.00 96.38 71 ILE A CA 1
ATOM 588 C C . ILE A 1 71 ? -11.568 6.846 12.157 1.00 96.38 71 ILE A C 1
ATOM 590 O O . ILE A 1 71 ? -12.344 7.627 11.622 1.00 96.38 71 ILE A O 1
ATOM 594 N N . ARG A 1 72 ? -11.885 5.568 12.421 1.00 95.69 72 ARG A N 1
ATOM 595 C CA . ARG A 1 72 ? -13.154 4.926 12.036 1.00 95.69 72 ARG A CA 1
ATOM 596 C C . ARG A 1 72 ? -13.495 5.135 10.549 1.00 95.69 72 ARG A C 1
ATOM 598 O O . ARG A 1 72 ? -14.536 5.708 10.245 1.00 95.69 72 ARG A O 1
ATOM 605 N N . PRO A 1 73 ? -12.633 4.676 9.622 1.00 95.38 73 PRO A N 1
ATOM 606 C CA . PRO A 1 73 ? -12.890 4.837 8.196 1.00 95.38 73 PRO A CA 1
ATOM 607 C C . PRO A 1 73 ? -14.165 4.102 7.770 1.00 95.38 73 PRO A C 1
ATOM 609 O O . PRO A 1 73 ? -14.465 3.009 8.253 1.00 95.38 73 PRO A O 1
ATOM 612 N N . GLU A 1 74 ? -14.886 4.701 6.828 1.00 95.06 74 GLU A N 1
ATOM 613 C CA . GLU A 1 74 ? -16.136 4.174 6.277 1.00 95.06 74 GLU A CA 1
ATOM 614 C C . GLU A 1 74 ? -15.894 3.162 5.154 1.00 95.06 74 GLU A C 1
ATOM 616 O O . GLU A 1 74 ? -16.762 2.333 4.872 1.00 95.06 74 GLU A O 1
ATOM 621 N N . THR A 1 75 ? -14.727 3.216 4.501 1.00 93.56 75 THR A N 1
ATOM 622 C CA . THR A 1 75 ? -14.382 2.328 3.382 1.00 93.56 75 THR A CA 1
ATOM 623 C C . THR A 1 75 ? -12.955 1.797 3.460 1.00 93.56 75 THR A C 1
ATOM 625 O O . THR A 1 75 ? -12.079 2.405 4.077 1.00 93.56 75 THR A O 1
ATOM 628 N N . LEU A 1 76 ? -12.693 0.667 2.794 1.00 92.62 76 LEU A N 1
ATOM 629 C CA . LEU A 1 76 ? -11.334 0.125 2.678 1.00 92.62 76 LEU A CA 1
ATOM 630 C C . LEU A 1 76 ? -10.398 1.022 1.858 1.00 92.62 76 LEU A C 1
ATOM 632 O O . LEU A 1 76 ? -9.203 1.055 2.142 1.00 92.62 76 LEU A O 1
ATOM 636 N N . GLY A 1 77 ? -10.917 1.799 0.906 1.00 91.81 77 GLY A N 1
ATOM 637 C CA . GLY A 1 77 ? -10.126 2.829 0.227 1.00 91.81 77 GLY A CA 1
ATOM 638 C C . GLY A 1 77 ? -9.626 3.908 1.186 1.00 91.81 77 GLY A C 1
ATOM 639 O O . GLY A 1 77 ? -8.479 4.330 1.109 1.00 91.81 77 GLY A O 1
ATOM 640 N N . GLN A 1 78 ? -10.436 4.320 2.166 1.00 93.94 78 GLN A N 1
ATOM 641 C CA . GLN A 1 78 ? -9.958 5.254 3.189 1.00 93.94 78 GLN A CA 1
ATOM 642 C C . GLN A 1 78 ? -8.845 4.639 4.044 1.00 93.94 78 GLN A C 1
ATOM 644 O O . GLN A 1 78 ? -7.881 5.332 4.357 1.00 93.94 78 GLN A O 1
ATOM 649 N N . VAL A 1 79 ? -8.943 3.345 4.376 1.00 94.69 79 VAL A N 1
ATOM 650 C CA . VAL A 1 79 ? -7.923 2.622 5.156 1.00 94.69 79 VAL A CA 1
ATOM 651 C C . VAL A 1 79 ? -6.541 2.707 4.504 1.00 94.69 79 VAL A C 1
ATOM 653 O O . VAL A 1 79 ? -5.566 2.964 5.206 1.00 94.69 79 VAL A O 1
ATOM 656 N N . SER A 1 80 ? -6.448 2.550 3.178 1.00 91.69 80 SER A N 1
ATOM 657 C CA . SER A 1 80 ? -5.164 2.566 2.457 1.00 91.69 80 SER A CA 1
ATOM 658 C C . SER A 1 80 ? -4.451 3.924 2.474 1.00 91.69 80 SER A C 1
ATOM 660 O O . SER A 1 80 ? -3.242 3.981 2.265 1.00 91.69 80 SER A O 1
ATOM 662 N N . ARG A 1 81 ? -5.176 5.016 2.754 1.00 92.12 81 ARG A N 1
ATOM 663 C CA . ARG A 1 81 ? -4.636 6.385 2.835 1.00 92.12 81 ARG A CA 1
ATOM 664 C C . ARG A 1 81 ? -4.228 6.805 4.245 1.00 92.12 81 ARG A C 1
ATOM 666 O O . ARG A 1 81 ? -3.683 7.893 4.428 1.00 92.12 81 ARG A O 1
ATOM 673 N N . ILE A 1 82 ? -4.505 5.986 5.257 1.00 95.25 82 ILE A N 1
ATOM 674 C CA . ILE A 1 82 ? -4.159 6.313 6.639 1.00 95.25 82 ILE A CA 1
ATOM 675 C C . ILE A 1 82 ? -2.654 6.122 6.824 1.00 95.25 82 ILE A C 1
ATOM 677 O O . ILE A 1 82 ? -2.136 5.012 6.740 1.00 95.25 82 ILE A O 1
ATOM 681 N N . SER A 1 83 ? -1.948 7.211 7.134 1.00 95.56 83 SER A N 1
ATOM 682 C CA . SER A 1 83 ? -0.523 7.153 7.477 1.00 95.56 83 SER A CA 1
ATOM 683 C C . SER A 1 83 ? -0.281 6.141 8.596 1.00 95.56 83 SER A C 1
ATOM 685 O O . SER A 1 83 ? -0.960 6.192 9.619 1.00 95.56 83 SER A O 1
ATOM 687 N N . GLY A 1 84 ? 0.687 5.240 8.425 1.00 93.25 84 GLY A N 1
ATOM 688 C CA . GLY A 1 84 ? 1.003 4.151 9.361 1.00 93.25 84 GLY A CA 1
ATOM 689 C C . GLY A 1 84 ? 0.042 2.961 9.337 1.00 93.25 84 GLY A C 1
ATOM 690 O O . GLY A 1 84 ? 0.136 2.086 10.191 1.00 93.25 84 GLY A O 1
ATOM 691 N N . VAL A 1 85 ? -0.864 2.903 8.360 1.00 96.12 85 VAL A N 1
ATOM 692 C CA . VAL A 1 85 ? -1.469 1.646 7.918 1.00 96.12 85 VAL A CA 1
ATOM 693 C C . VAL A 1 85 ? -0.675 1.161 6.709 1.00 96.12 85 VAL A C 1
ATOM 695 O O . VAL A 1 85 ? -0.549 1.872 5.713 1.00 96.12 85 VAL A O 1
ATOM 698 N N . SER A 1 86 ? -0.101 -0.038 6.796 1.00 93.81 86 SER A N 1
AT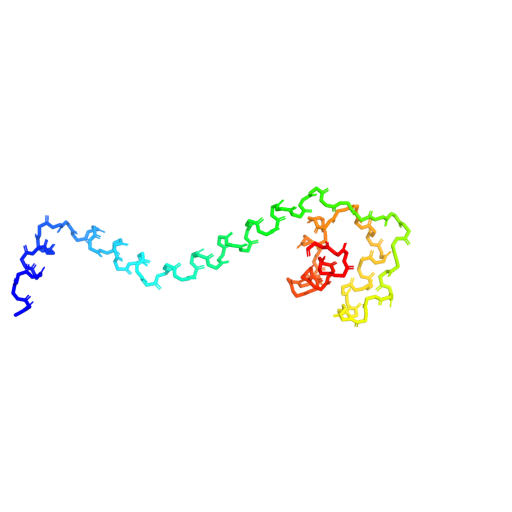OM 699 C CA . SER A 1 86 ? 0.712 -0.596 5.712 1.00 93.81 86 SER A CA 1
ATOM 700 C C . SER A 1 86 ? -0.147 -1.288 4.638 1.00 93.81 86 SER A C 1
ATOM 702 O O . SER A 1 86 ? -1.264 -1.731 4.926 1.00 93.81 86 SER A O 1
ATOM 704 N N . PRO A 1 87 ? 0.373 -1.505 3.414 1.00 90.00 87 PRO A N 1
ATOM 705 C CA . PRO A 1 87 ? -0.308 -2.328 2.406 1.00 90.00 87 PRO A CA 1
ATOM 706 C C . PRO A 1 87 ? -0.622 -3.762 2.879 1.00 90.00 87 PRO A C 1
ATOM 708 O O . PRO A 1 87 ? -1.596 -4.379 2.429 1.00 90.00 87 PRO A O 1
ATOM 711 N N . ALA A 1 88 ? 0.178 -4.295 3.811 1.00 92.75 88 ALA A N 1
ATOM 712 C CA . ALA A 1 88 ? -0.069 -5.590 4.437 1.00 92.75 88 ALA A CA 1
ATOM 713 C C . ALA A 1 88 ? -1.304 -5.545 5.351 1.00 92.75 88 ALA A C 1
ATOM 715 O O . ALA A 1 88 ? -2.152 -6.430 5.260 1.00 92.75 88 ALA A O 1
ATOM 716 N N . ASP A 1 89 ? -1.462 -4.487 6.152 1.00 95.81 89 ASP A N 1
ATOM 717 C CA . ASP A 1 89 ? -2.641 -4.284 7.005 1.00 95.81 89 ASP A CA 1
ATOM 718 C C . ASP A 1 89 ? -3.926 -4.157 6.173 1.00 95.81 89 ASP A C 1
ATOM 720 O O . ASP A 1 89 ? -4.936 -4.792 6.482 1.00 95.81 89 ASP A O 1
ATOM 724 N N . VAL A 1 90 ? -3.878 -3.397 5.070 1.00 92.62 90 VAL A N 1
ATOM 725 C CA . VAL A 1 90 ? -4.998 -3.282 4.116 1.00 92.62 90 VAL A CA 1
ATOM 726 C C . VAL A 1 90 ? -5.366 -4.658 3.563 1.00 92.62 90 VAL A C 1
ATOM 728 O O . VAL A 1 90 ? -6.544 -5.010 3.500 1.00 92.62 90 VAL A O 1
ATOM 731 N N . SER A 1 91 ? -4.368 -5.463 3.188 1.00 91.38 91 SER A N 1
ATOM 732 C CA . SER A 1 91 ? -4.590 -6.810 2.652 1.00 91.38 91 SER A CA 1
ATOM 733 C C . SER A 1 91 ? -5.196 -7.752 3.692 1.00 91.38 91 SER A C 1
ATOM 735 O O . SER A 1 91 ? -6.158 -8.450 3.378 1.00 91.38 91 SER A O 1
ATOM 737 N N . VAL A 1 92 ? -4.697 -7.728 4.932 1.00 94.56 92 VAL A N 1
ATOM 738 C CA . VAL A 1 92 ? -5.262 -8.485 6.059 1.00 94.56 92 VAL A CA 1
ATOM 739 C C . VAL A 1 92 ? -6.729 -8.121 6.271 1.00 94.56 92 VAL A C 1
ATOM 741 O O . VAL A 1 92 ? -7.573 -9.008 6.392 1.00 94.56 92 VAL A O 1
ATOM 744 N N . LEU A 1 93 ? -7.045 -6.825 6.291 1.00 93.62 93 LEU A N 1
ATOM 745 C CA . LEU A 1 93 ? -8.408 -6.359 6.515 1.00 93.62 93 LEU A CA 1
ATOM 746 C C . LEU A 1 93 ? -9.338 -6.708 5.345 1.00 93.62 93 LEU A C 1
ATOM 748 O O . LEU A 1 93 ? -10.477 -7.101 5.578 1.00 93.62 93 LEU A O 1
ATOM 752 N N . THR A 1 94 ? -8.842 -6.626 4.107 1.00 91.38 94 THR A N 1
ATOM 753 C CA . THR A 1 94 ? -9.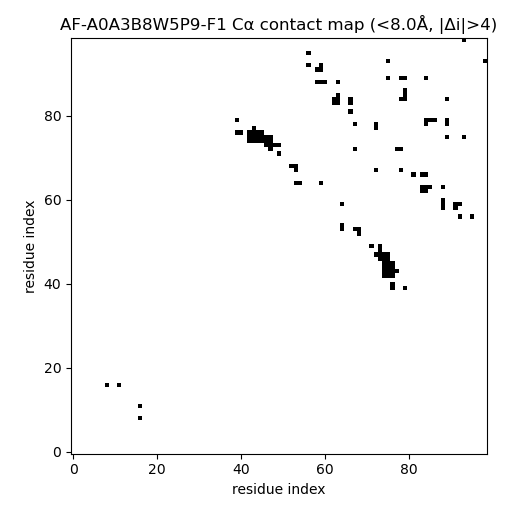582 -7.010 2.892 1.00 91.38 94 THR A CA 1
ATOM 754 C C . THR A 1 94 ? -10.008 -8.479 2.956 1.00 91.38 94 THR A C 1
ATOM 756 O O . THR A 1 94 ? -11.197 -8.776 2.855 1.00 91.38 94 THR A O 1
ATOM 759 N N . VAL A 1 95 ? -9.059 -9.379 3.247 1.00 90.94 95 VAL A N 1
ATOM 760 C CA . VAL A 1 95 ? -9.328 -10.820 3.387 1.00 90.94 95 VAL A CA 1
ATOM 761 C C . VAL A 1 95 ? -10.271 -11.093 4.559 1.00 90.94 95 VAL A C 1
ATOM 763 O O . VAL A 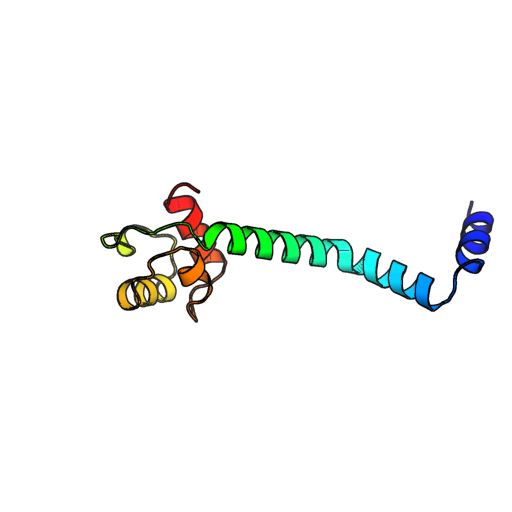1 95 ? -11.198 -11.889 4.436 1.00 90.94 95 VAL A O 1
ATOM 766 N N . TYR A 1 96 ? -10.075 -10.418 5.697 1.00 93.50 96 TYR A N 1
ATOM 767 C CA . TYR A 1 96 ? -10.921 -10.599 6.881 1.00 93.50 96 TYR A CA 1
ATOM 768 C C . TYR A 1 96 ? -12.380 -10.195 6.632 1.00 93.50 96 TYR A C 1
ATOM 770 O O . TYR A 1 96 ? -13.299 -10.814 7.166 1.00 93.50 96 TYR A O 1
ATOM 778 N N . LEU A 1 97 ? -12.602 -9.159 5.822 1.00 89.88 97 LEU A N 1
ATOM 779 C CA . LEU A 1 97 ? -13.935 -8.701 5.433 1.00 89.88 97 LEU A CA 1
ATOM 780 C C . LEU A 1 97 ? -14.549 -9.548 4.303 1.00 89.88 97 LEU A C 1
ATOM 782 O O . LEU A 1 97 ? -15.708 -9.344 3.952 1.00 89.88 97 LEU A O 1
ATOM 786 N N . GLY A 1 98 ? -13.822 -10.542 3.783 1.00 81.56 98 GLY A N 1
ATOM 787 C CA . GLY A 1 98 ? -14.331 -11.489 2.793 1.00 81.56 98 GLY A CA 1
ATOM 788 C C . GLY A 1 98 ? -14.342 -10.938 1.370 1.00 81.56 98 GLY A C 1
ATOM 789 O O . GLY A 1 98 ? -15.251 -11.266 0.607 1.00 81.56 98 GLY A O 1
ATOM 790 N N . LYS A 1 99 ? -13.367 -10.089 1.030 1.00 62.22 99 LYS A N 1
ATOM 791 C CA . LYS A 1 99 ? -13.121 -9.628 -0.338 1.00 62.22 99 LYS A CA 1
ATOM 792 C C . LYS A 1 99 ? -11.819 -10.202 -0.894 1.00 62.22 99 LYS A C 1
ATOM 794 O O . LYS A 1 99 ? -10.874 -10.411 -0.098 1.00 62.22 99 LYS A O 1
#

Radius of gyration: 21.77 Å; Cα contacts (8 Å, |Δi|>4): 65; chains: 1; bounding box: 43×24×57 Å

Sequence (99 aa):
LHSSLAQLIDRYSADVAEQVEISVKYDTYIDREQKMAEKIESLEHYRIRPDFDYDRVKALSSEAREKLKKIRPETLGQVSRISGVSPADVSVLTVYLGK

Nearest PDB structures (foldseek):
  2zxi-assembly2_C  TM=7.305E-01  e=8.898E-08  Aquifex aeolicus
  2zxi-assembly1_B  TM=7.304E-01  e=9.533E-08  Aquifex aeolicus
  2zxi-assembly1_A  TM=7.286E-01  e=1.346E-07  Aquifex aeolicus
  2zxi-assembly2_D  TM=7.285E-01  e=2.037E-07  Aquifex aeolicus
  2zxh-assembly1_B  TM=6.777E-01  e=1.094E-07  Aquifex aeolicus

Solvent-accessible surface area (backbone atoms only — not comparable to full-atom values): 5815 Å² total; per-residue (Å²): 134,64,70,69,55,53,64,54,54,73,74,51,55,71,67,54,54,49,52,49,51,51,46,68,74,40,44,73,56,52,54,52,52,50,54,51,51,55,53,47,60,69,25,50,80,40,72,46,64,93,84,64,63,60,84,73,50,74,85,46,48,71,61,31,40,54,48,47,70,72,68,58,59,57,21,50,31,53,47,66,70,38,85,74,36,51,77,65,40,48,50,53,51,38,51,72,73,73,97

Mean predicted aligned error: 6.75 Å

Secondary structure (DSSP, 8-state):
--HHHHHHHTTS-HHHHHHHHHHHHHHHHHHHHHHHHHHHHHHTT-BPPTT--GGG-TTS-HHHHHHHHHH--SBHHHHHTSTT--HHHHHHHHHHTT-